Protein AF-A0A497QLC0-F1 (afdb_monomer)

Structure (mmCIF, N/CA/C/O backbone):
data_AF-A0A497QLC0-F1
#
_entry.id   AF-A0A497QLC0-F1
#
loop_
_atom_site.group_PDB
_atom_site.id
_atom_site.type_symbol
_atom_site.label_atom_id
_atom_site.label_alt_id
_atom_site.label_comp_id
_atom_site.label_asym_id
_atom_site.label_entity_id
_atom_site.label_seq_id
_atom_site.pdbx_PDB_ins_code
_atom_site.Cartn_x
_atom_site.Cartn_y
_atom_site.Cartn_z
_atom_site.occupancy
_atom_site.B_iso_or_equiv
_atom_site.auth_seq_id
_atom_site.auth_comp_id
_atom_site.auth_asym_id
_atom_site.auth_atom_id
_atom_site.pdbx_PDB_model_num
ATOM 1 N N . MET A 1 1 ? -16.385 -8.315 7.914 1.00 81.25 1 MET A N 1
ATOM 2 C CA . MET A 1 1 ? -15.987 -7.036 7.287 1.00 81.25 1 MET A CA 1
ATOM 3 C C . MET A 1 1 ? -14.487 -7.097 7.064 1.00 81.25 1 MET A C 1
ATOM 5 O O . MET A 1 1 ? -13.810 -7.604 7.948 1.00 81.25 1 MET A O 1
ATOM 9 N N . VAL A 1 2 ? -13.992 -6.705 5.889 1.00 96.75 2 VAL A N 1
ATOM 10 C CA . VAL A 1 2 ? -12.563 -6.827 5.545 1.00 96.75 2 VAL A CA 1
ATOM 11 C C . VAL A 1 2 ? -11.835 -5.552 5.964 1.00 96.75 2 VAL A C 1
ATOM 13 O O . VAL A 1 2 ? -12.273 -4.463 5.604 1.00 96.75 2 VAL A O 1
ATOM 16 N N . ASN A 1 3 ? -10.748 -5.681 6.720 1.00 98.44 3 ASN A N 1
ATOM 17 C CA . ASN A 1 3 ? -9.893 -4.575 7.140 1.00 98.44 3 ASN A CA 1
ATOM 18 C C . ASN A 1 3 ? -8.763 -4.391 6.123 1.00 98.44 3 ASN A C 1
ATOM 20 O O . ASN A 1 3 ? -8.038 -5.344 5.832 1.00 98.44 3 ASN A O 1
ATOM 24 N N . VAL A 1 4 ? -8.587 -3.181 5.598 1.00 98.75 4 VAL A N 1
ATOM 25 C CA . VAL A 1 4 ? -7.594 -2.897 4.555 1.00 98.75 4 VAL A CA 1
ATOM 26 C C . VAL A 1 4 ? -6.682 -1.759 4.986 1.00 98.75 4 VAL A C 1
ATOM 28 O O . VAL A 1 4 ? -7.150 -0.705 5.418 1.00 98.75 4 VAL A O 1
ATOM 31 N N . LEU A 1 5 ? -5.373 -1.965 4.834 1.00 98.81 5 LEU A N 1
ATOM 32 C CA . LEU A 1 5 ? -4.370 -0.918 5.008 1.00 98.81 5 LEU A CA 1
ATOM 33 C C . LEU A 1 5 ? -4.128 -0.195 3.679 1.00 98.81 5 LEU A C 1
ATOM 35 O O . LEU A 1 5 ? -3.595 -0.785 2.746 1.00 98.81 5 LEU A O 1
ATOM 39 N N . LEU A 1 6 ? -4.461 1.087 3.595 1.00 98.75 6 LEU A N 1
ATOM 40 C CA . LEU A 1 6 ? -4.131 1.937 2.453 1.00 98.75 6 LEU A CA 1
ATOM 41 C C . LEU A 1 6 ? -2.824 2.695 2.721 1.00 98.75 6 LEU A C 1
ATOM 43 O O . LEU A 1 6 ? -2.703 3.395 3.726 1.00 98.75 6 LEU A O 1
ATOM 47 N N . ILE A 1 7 ? -1.844 2.579 1.827 1.00 98.75 7 ILE A N 1
ATOM 48 C CA . ILE A 1 7 ? -0.544 3.249 1.963 1.00 98.75 7 ILE A CA 1
ATOM 49 C C . ILE A 1 7 ? -0.430 4.353 0.914 1.00 98.75 7 ILE A C 1
ATOM 51 O O . ILE A 1 7 ? -0.499 4.084 -0.285 1.00 98.75 7 ILE A O 1
ATOM 55 N N . GLY A 1 8 ? -0.214 5.587 1.372 1.00 98.31 8 GLY A N 1
ATOM 56 C CA . GLY A 1 8 ? -0.099 6.786 0.537 1.00 98.31 8 GLY A CA 1
ATOM 57 C C . GLY A 1 8 ? -1.191 7.822 0.808 1.00 98.31 8 GLY A C 1
ATOM 58 O O . GLY A 1 8 ? -2.123 7.586 1.571 1.00 98.31 8 GLY A O 1
ATOM 59 N N . ASN A 1 9 ? -1.033 9.018 0.237 1.00 98.31 9 ASN A N 1
ATOM 60 C CA . ASN A 1 9 ? -1.821 10.196 0.621 1.00 98.31 9 ASN A CA 1
ATOM 61 C C . ASN A 1 9 ? -2.253 11.100 -0.548 1.00 98.31 9 ASN A C 1
ATOM 63 O O . ASN A 1 9 ? -2.638 12.253 -0.324 1.00 98.31 9 ASN A O 1
ATOM 67 N N . GLY A 1 10 ? -2.139 10.621 -1.784 1.00 97.75 10 GLY A N 1
ATOM 68 C CA . GLY A 1 10 ? -2.497 11.343 -2.999 1.00 97.75 10 GLY A CA 1
ATOM 69 C C . GLY A 1 10 ? -3.945 11.125 -3.438 1.00 97.75 10 GLY A C 1
ATOM 70 O O . GLY A 1 10 ? -4.750 10.478 -2.768 1.00 97.75 10 GLY A O 1
ATOM 71 N N . ALA A 1 11 ? -4.281 11.684 -4.602 1.00 98.06 11 ALA A N 1
ATOM 72 C CA . ALA A 1 11 ? -5.615 11.562 -5.190 1.00 98.06 11 ALA A CA 1
ATOM 73 C C . ALA A 1 11 ? -5.934 10.126 -5.641 1.00 98.06 11 ALA A C 1
ATOM 75 O O . ALA A 1 11 ? -7.066 9.676 -5.479 1.00 98.06 11 ALA A O 1
ATOM 76 N N . ARG A 1 12 ? -4.934 9.388 -6.149 1.00 98.25 12 ARG A N 1
ATOM 77 C CA . ARG A 1 12 ? -5.078 7.966 -6.499 1.00 98.25 12 ARG A CA 1
ATOM 78 C C . ARG A 1 12 ? -5.491 7.142 -5.284 1.00 98.25 12 ARG A C 1
ATOM 80 O O . ARG A 1 12 ? -6.449 6.381 -5.360 1.00 98.25 12 ARG A O 1
ATOM 87 N N . GLU A 1 13 ? -4.810 7.334 -4.158 1.00 98.50 13 GLU A N 1
ATOM 88 C CA . GLU A 1 13 ? -5.124 6.616 -2.923 1.00 98.50 13 GLU A CA 1
ATOM 89 C C . GLU A 1 13 ? -6.504 7.001 -2.391 1.00 98.50 13 GLU A C 1
ATOM 91 O O . GLU A 1 13 ? -7.243 6.130 -1.944 1.00 98.50 13 GLU A O 1
ATOM 96 N N . HIS A 1 14 ? -6.901 8.270 -2.513 1.00 98.69 14 HIS A N 1
ATOM 97 C CA . HIS A 1 14 ? -8.256 8.688 -2.163 1.00 98.69 14 HIS A CA 1
ATOM 98 C C . HIS A 1 14 ? -9.319 7.945 -2.987 1.00 98.69 14 HIS A C 1
ATOM 100 O O . HIS A 1 14 ? -10.222 7.352 -2.403 1.00 98.69 14 HIS A O 1
ATOM 106 N N . ALA A 1 15 ? -9.170 7.887 -4.314 1.00 98.69 15 ALA A N 1
ATOM 107 C CA . ALA A 1 15 ? -10.108 7.182 -5.191 1.00 98.69 15 ALA A CA 1
ATOM 108 C C . ALA A 1 15 ? -10.164 5.665 -4.912 1.00 98.69 15 ALA A C 1
ATOM 110 O O . ALA A 1 15 ? -11.244 5.069 -4.901 1.00 98.69 15 ALA A O 1
ATOM 111 N N . ILE A 1 16 ? -9.012 5.037 -4.644 1.00 98.62 16 ILE A N 1
ATOM 112 C CA . ILE A 1 16 ? -8.939 3.632 -4.213 1.00 98.62 16 ILE A CA 1
ATOM 113 C C . ILE A 1 16 ? -9.686 3.446 -2.887 1.00 98.62 16 ILE A C 1
ATOM 115 O O . ILE A 1 16 ? -10.500 2.532 -2.758 1.00 98.62 16 ILE A O 1
ATOM 119 N N . GLY A 1 17 ? -9.443 4.328 -1.914 1.00 98.50 17 GLY A N 1
ATOM 120 C CA . GLY A 1 17 ? -10.108 4.302 -0.617 1.00 98.50 17 GLY A CA 1
ATOM 121 C C . GLY A 1 17 ? -11.629 4.413 -0.736 1.00 98.50 17 GLY A C 1
ATOM 122 O O . GLY A 1 17 ? -12.350 3.619 -0.137 1.00 98.50 17 GLY A O 1
ATOM 123 N N . GLU A 1 18 ? -12.134 5.333 -1.562 1.00 98.50 18 GLU A N 1
ATOM 124 C CA . GLU A 1 18 ? -13.575 5.478 -1.810 1.00 98.50 18 GLU A CA 1
ATOM 125 C C . GLU A 1 18 ? -14.188 4.195 -2.382 1.00 98.50 18 GLU A C 1
ATOM 127 O O . GLU A 1 18 ? -15.270 3.779 -1.962 1.00 98.50 18 GLU A O 1
ATOM 132 N N . ALA A 1 19 ? -13.501 3.544 -3.325 1.00 98.50 19 ALA A N 1
ATOM 133 C CA . ALA A 1 19 ? -13.963 2.288 -3.905 1.00 98.50 19 ALA A CA 1
ATOM 134 C C . ALA A 1 19 ? -13.996 1.147 -2.873 1.00 98.50 19 ALA A C 1
ATOM 136 O O . ALA A 1 19 ? -14.968 0.392 -2.837 1.00 98.50 19 ALA A O 1
ATOM 137 N N . LEU A 1 20 ? -12.977 1.050 -2.013 1.00 98.25 20 LEU A N 1
ATOM 138 C CA . LEU A 1 20 ? -12.898 0.044 -0.949 1.00 98.25 20 LEU A CA 1
ATOM 139 C C . LEU A 1 20 ? -14.003 0.231 0.099 1.00 98.25 20 LEU A C 1
ATOM 141 O O . LEU A 1 20 ? -14.700 -0.729 0.428 1.00 98.25 20 LEU A O 1
ATOM 145 N N . VAL A 1 21 ? -14.214 1.463 0.575 1.00 98.19 21 VAL A N 1
ATOM 146 C CA . VAL A 1 21 ? -15.287 1.780 1.536 1.00 98.19 21 VAL A CA 1
ATOM 147 C C . VAL A 1 21 ? -16.657 1.499 0.930 1.00 98.19 21 VAL A C 1
ATOM 149 O O . VAL A 1 21 ? -17.495 0.870 1.573 1.00 98.19 21 VAL A O 1
ATOM 152 N N . ARG A 1 22 ? -16.882 1.886 -0.333 1.00 98.06 22 ARG A N 1
ATOM 153 C CA . ARG A 1 22 ? -18.126 1.571 -1.054 1.00 98.06 22 ARG A CA 1
ATOM 154 C C . ARG A 1 22 ? -18.359 0.061 -1.181 1.00 98.06 22 ARG A C 1
ATOM 156 O O . ARG A 1 22 ? -19.505 -0.373 -1.167 1.00 98.06 22 ARG A O 1
ATOM 163 N N . GLY A 1 23 ? -17.291 -0.731 -1.275 1.00 97.12 23 GLY A N 1
ATOM 164 C CA . GLY A 1 23 ? -17.330 -2.196 -1.254 1.00 97.12 23 GLY A CA 1
ATOM 165 C C . GLY A 1 23 ? -17.521 -2.819 0.136 1.00 97.12 23 GLY A C 1
ATOM 166 O O . GLY A 1 23 ? -17.550 -4.042 0.247 1.00 97.12 23 GLY A O 1
ATOM 167 N N . GLY A 1 24 ? -17.645 -2.013 1.196 1.00 97.56 24 GLY A N 1
ATOM 168 C CA . GLY A 1 24 ? -17.849 -2.480 2.568 1.00 97.56 24 GLY A CA 1
ATOM 169 C C . GLY A 1 24 ? -16.565 -2.835 3.325 1.00 97.56 24 GLY A C 1
ATOM 170 O O . GLY A 1 24 ? -16.636 -3.543 4.332 1.00 97.56 24 GLY A O 1
ATOM 171 N N . ALA A 1 25 ? -15.396 -2.385 2.859 1.00 98.12 25 ALA A N 1
ATOM 172 C CA . ALA A 1 25 ? -14.148 -2.522 3.606 1.00 98.12 25 ALA A CA 1
ATOM 173 C C . ALA A 1 25 ? -14.044 -1.474 4.726 1.00 98.12 25 ALA A C 1
ATOM 175 O O . ALA A 1 25 ? -14.481 -0.333 4.578 1.00 98.12 25 ALA A O 1
ATOM 176 N N . ASN A 1 26 ? -13.401 -1.854 5.826 1.00 98.31 26 ASN A N 1
ATOM 177 C CA . ASN A 1 26 ? -12.962 -0.935 6.867 1.00 98.31 26 ASN A CA 1
ATOM 178 C C . ASN A 1 26 ? -11.523 -0.493 6.565 1.00 98.31 26 ASN A C 1
ATOM 180 O O . ASN A 1 26 ? -10.649 -1.342 6.377 1.00 98.31 26 ASN A O 1
ATOM 184 N N . LEU A 1 27 ? -11.275 0.816 6.496 1.00 98.25 27 LEU A N 1
ATOM 185 C CA . LEU A 1 27 ? -9.973 1.360 6.111 1.00 98.25 27 LEU A CA 1
ATOM 186 C C . LEU A 1 27 ? -9.144 1.818 7.311 1.00 98.25 27 LEU A C 1
ATOM 188 O O . LEU A 1 27 ? -9.619 2.542 8.184 1.00 98.25 27 LEU A O 1
ATOM 192 N N . SER A 1 28 ? -7.859 1.486 7.262 1.00 98.62 28 SER A N 1
ATOM 193 C CA . SER A 1 28 ? -6.795 2.178 7.988 1.00 98.62 28 SER A CA 1
ATOM 194 C C . SER A 1 28 ? -5.839 2.784 6.968 1.00 98.62 28 SER A C 1
ATOM 196 O O . SER A 1 28 ? -5.574 2.155 5.945 1.00 98.62 28 SER A O 1
ATOM 198 N N . ALA A 1 29 ? -5.276 3.964 7.232 1.00 98.69 29 ALA A N 1
ATOM 199 C CA . ALA A 1 29 ? -4.312 4.572 6.311 1.00 98.69 29 ALA A CA 1
ATOM 200 C C . ALA A 1 29 ? -2.956 4.854 6.960 1.00 98.69 29 ALA A C 1
ATOM 202 O O . ALA A 1 29 ? -2.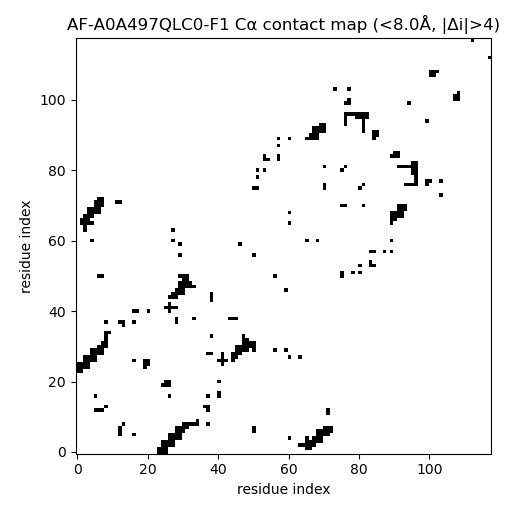878 5.425 8.048 1.00 98.69 29 ALA A O 1
ATOM 203 N N . TYR A 1 30 ? -1.883 4.512 6.248 1.00 98.81 30 TYR A N 1
ATOM 204 C CA . TYR A 1 30 ? -0.528 4.947 6.564 1.00 98.81 30 TYR A CA 1
ATOM 205 C C . TYR A 1 30 ? -0.077 5.969 5.521 1.00 98.81 30 TYR A C 1
ATOM 207 O O . TYR A 1 30 ? 0.004 5.678 4.327 1.00 98.81 30 TYR A O 1
ATOM 215 N N . MET A 1 31 ? 0.197 7.193 5.962 1.00 98.25 31 MET A N 1
ATOM 216 C CA . MET A 1 31 ? 0.370 8.340 5.074 1.00 98.25 31 MET A CA 1
ATOM 217 C C . MET A 1 31 ? 1.682 9.078 5.337 1.00 98.25 31 MET A C 1
ATOM 219 O O . MET A 1 31 ? 2.042 9.330 6.483 1.00 98.25 31 MET A O 1
ATOM 223 N N . GLY A 1 32 ? 2.354 9.520 4.269 1.00 97.50 32 GLY A N 1
ATOM 224 C CA . GLY A 1 32 ? 3.530 10.391 4.382 1.00 97.50 32 GLY A CA 1
ATOM 225 C C . GLY A 1 32 ? 3.176 11.800 4.863 1.00 97.50 32 GLY A C 1
ATOM 226 O O . GLY A 1 32 ? 3.935 12.444 5.584 1.00 97.50 32 GLY A O 1
ATOM 227 N N . LYS A 1 33 ? 1.995 12.284 4.468 1.00 97.25 33 LYS A N 1
ATOM 228 C CA . LYS A 1 33 ? 1.397 13.555 4.894 1.00 97.25 33 LYS A CA 1
ATOM 229 C C . LYS A 1 33 ? -0.102 13.362 5.067 1.00 97.25 33 LYS A C 1
ATOM 231 O O . LYS A 1 33 ? -0.708 12.598 4.322 1.00 97.25 33 LYS A O 1
ATOM 236 N N . ARG A 1 34 ? -0.723 14.060 6.019 1.00 97.06 34 ARG A N 1
ATOM 237 C CA . ARG A 1 34 ? -2.163 13.901 6.266 1.00 97.06 34 ARG A CA 1
ATOM 238 C C . ARG A 1 34 ? -2.980 14.391 5.068 1.00 97.06 34 ARG A C 1
ATOM 240 O O . ARG A 1 34 ? -2.853 15.542 4.662 1.00 97.06 34 ARG A O 1
ATOM 247 N N . ASN A 1 35 ? -3.856 13.527 4.563 1.00 98.31 35 ASN A N 1
ATOM 248 C CA . ASN A 1 35 ? -4.903 13.867 3.607 1.00 98.31 35 ASN A CA 1
ATOM 249 C C . ASN A 1 35 ? -6.269 13.817 4.325 1.00 98.31 35 ASN A C 1
ATOM 251 O O . ASN A 1 35 ? -6.647 12.744 4.800 1.00 98.31 35 ASN A O 1
ATOM 255 N N . PRO A 1 36 ? -7.011 14.936 4.435 1.00 98.06 36 PRO A N 1
ATOM 256 C CA . PRO A 1 36 ? -8.298 14.969 5.134 1.00 98.06 36 PRO A CA 1
ATOM 257 C C . PRO A 1 36 ? -9.388 14.088 4.509 1.00 98.06 36 PRO A C 1
ATOM 259 O O . PRO A 1 36 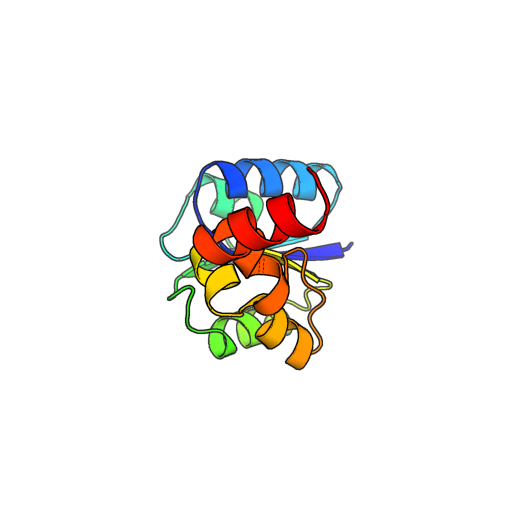? -10.205 13.533 5.239 1.00 98.06 36 PRO A O 1
ATOM 262 N N . GLY A 1 37 ? -9.394 13.934 3.180 1.00 98.38 37 GLY A N 1
ATOM 263 C CA . GLY A 1 37 ? -10.357 13.078 2.479 1.00 98.38 37 GLY A CA 1
ATOM 264 C C . GLY A 1 37 ? -10.159 11.613 2.850 1.00 98.38 37 GLY A C 1
ATOM 265 O O . GLY A 1 37 ? -11.078 10.962 3.338 1.00 98.38 37 GLY A O 1
ATOM 266 N N . ILE A 1 38 ? -8.916 11.131 2.751 1.00 98.56 38 ILE A N 1
ATOM 267 C CA . ILE A 1 38 ? -8.55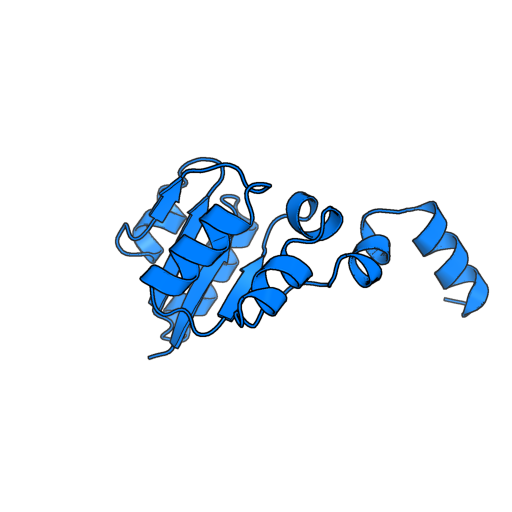8 9.767 3.170 1.00 98.56 38 ILE A CA 1
ATOM 268 C C . ILE A 1 38 ? -8.812 9.571 4.669 1.00 98.56 38 ILE A C 1
ATOM 270 O O . ILE A 1 38 ? -9.370 8.552 5.063 1.00 98.56 38 ILE A O 1
ATOM 274 N N . ALA A 1 39 ? -8.457 10.548 5.510 1.00 98.56 39 ALA A N 1
ATOM 275 C CA . ALA A 1 39 ? -8.690 10.456 6.951 1.00 98.56 39 ALA A CA 1
ATOM 276 C C . ALA A 1 39 ? -10.178 10.279 7.289 1.00 98.56 39 ALA A C 1
ATOM 278 O O . ALA A 1 39 ? -10.518 9.424 8.106 1.00 98.56 39 ALA A O 1
ATOM 279 N N . LYS A 1 40 ? -11.064 11.008 6.599 1.00 98.50 40 LYS A N 1
ATOM 280 C CA . LYS A 1 40 ? -12.516 10.861 6.745 1.00 98.50 40 LYS A CA 1
ATOM 281 C C . LYS A 1 40 ? -12.994 9.460 6.352 1.00 98.50 40 LYS A C 1
ATOM 283 O O . LYS A 1 40 ? -13.808 8.887 7.067 1.00 98.50 40 LYS A O 1
ATOM 288 N N .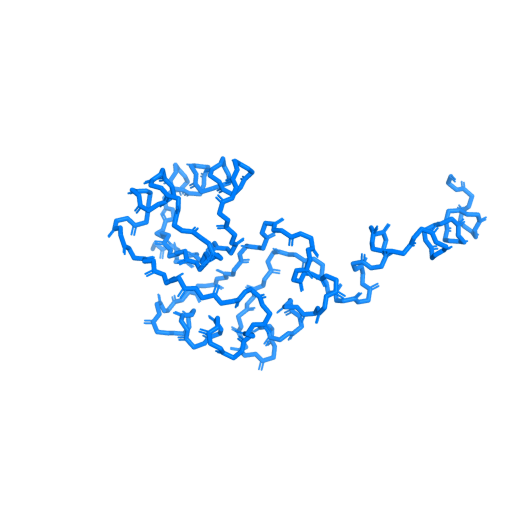 LEU A 1 41 ? -12.471 8.892 5.262 1.00 98.31 41 LEU A N 1
ATOM 289 C CA . LEU A 1 41 ? -12.797 7.521 4.839 1.00 98.31 41 LEU A CA 1
ATOM 290 C C . LEU A 1 41 ? -12.351 6.458 5.855 1.00 98.31 41 LEU A C 1
ATOM 292 O O . LEU A 1 41 ? -12.967 5.401 5.941 1.00 98.31 41 LEU A O 1
ATOM 296 N N . CYS A 1 42 ? -11.297 6.738 6.624 1.00 97.69 42 CYS A N 1
ATOM 297 C CA . CYS A 1 42 ? -10.742 5.826 7.627 1.00 97.69 42 CYS A CA 1
ATOM 298 C C . CYS A 1 42 ? -11.326 6.031 9.036 1.00 97.69 42 CYS A C 1
ATOM 300 O O . CYS A 1 42 ? -10.802 5.453 9.985 1.00 97.69 42 CYS A O 1
ATOM 302 N N . ASN A 1 43 ? -12.341 6.889 9.219 1.00 97.06 43 ASN A N 1
ATOM 303 C CA . ASN A 1 43 ? -12.809 7.325 10.547 1.00 97.06 43 ASN A CA 1
ATOM 304 C C . ASN A 1 43 ? -11.650 7.790 11.456 1.00 97.06 43 ASN A C 1
ATOM 306 O O . ASN A 1 43 ? -11.568 7.420 12.625 1.00 97.06 43 ASN A O 1
ATOM 310 N N . ASP A 1 44 ? -10.704 8.538 10.877 1.00 96.81 44 ASP A N 1
ATOM 311 C CA . ASP A 1 44 ? -9.458 8.998 11.503 1.00 96.81 44 ASP A CA 1
ATOM 312 C C . ASP A 1 44 ? -8.499 7.895 12.000 1.00 96.81 44 ASP A C 1
ATOM 314 O O . ASP A 1 44 ? -7.488 8.202 12.637 1.00 96.81 44 ASP A O 1
ATOM 318 N N . ASN A 1 45 ? -8.716 6.624 11.634 1.00 98.06 45 ASN A N 1
ATOM 319 C CA . ASN A 1 45 ? -7.758 5.542 11.868 1.00 98.06 45 ASN A CA 1
ATOM 320 C C . ASN A 1 45 ? -6.553 5.642 10.918 1.00 98.06 45 ASN A C 1
ATOM 322 O O . ASN A 1 45 ? -6.430 4.944 9.906 1.00 98.06 45 ASN A O 1
ATOM 326 N N . VAL A 1 46 ? -5.673 6.581 11.242 1.00 98.38 46 VAL A N 1
ATOM 327 C CA . VAL A 1 46 ? -4.578 7.033 10.396 1.00 98.38 46 VAL A CA 1
ATOM 328 C C . VAL A 1 46 ? -3.285 7.078 11.193 1.00 98.38 46 VAL A C 1
ATOM 330 O O . VAL A 1 46 ? -3.254 7.561 12.324 1.00 98.38 46 VAL A O 1
ATOM 333 N N . LYS A 1 47 ? -2.183 6.678 10.557 1.00 98.62 47 LYS A N 1
ATOM 334 C CA . LYS A 1 47 ? -0.830 6.944 11.042 1.00 98.62 47 LYS A CA 1
ATOM 335 C C . LYS A 1 47 ? -0.050 7.776 10.034 1.00 98.62 47 LYS A C 1
ATOM 337 O O . LYS A 1 47 ? -0.057 7.487 8.839 1.00 98.62 47 LYS A O 1
ATOM 342 N N . ILE A 1 48 ? 0.608 8.823 10.528 1.00 98.50 48 ILE A N 1
ATOM 343 C CA . ILE A 1 48 ? 1.518 9.648 9.730 1.00 98.50 48 ILE A CA 1
ATOM 344 C C . ILE A 1 48 ? 2.947 9.208 10.023 1.00 98.50 48 ILE A C 1
ATOM 346 O O . ILE A 1 48 ? 3.354 9.177 11.183 1.00 98.50 48 ILE A O 1
ATOM 350 N N . GLY A 1 49 ? 3.701 8.885 8.980 1.00 97.88 49 GLY A N 1
ATOM 351 C CA . GLY A 1 49 ? 5.076 8.421 9.112 1.00 97.88 49 GLY A CA 1
ATOM 352 C C . GLY A 1 49 ? 5.772 8.294 7.764 1.00 97.88 49 GLY A C 1
ATOM 353 O O . GLY A 1 49 ? 5.206 8.622 6.722 1.00 97.88 49 GLY A O 1
ATOM 354 N N . LYS A 1 50 ? 7.032 7.857 7.768 1.00 98.06 50 LYS A N 1
ATOM 355 C CA . LYS A 1 50 ? 7.800 7.734 6.526 1.00 98.06 50 LYS A CA 1
ATOM 356 C C . LYS A 1 50 ? 7.401 6.466 5.776 1.00 98.06 50 LYS A C 1
ATOM 358 O O . LYS A 1 50 ? 7.331 5.393 6.365 1.00 98.06 50 LYS A O 1
ATOM 363 N N . LEU A 1 51 ? 7.180 6.588 4.468 1.00 97.25 51 LEU A N 1
ATOM 364 C CA . LEU A 1 51 ? 6.732 5.469 3.632 1.00 97.25 51 LEU A CA 1
ATOM 365 C C . LEU A 1 51 ? 7.840 4.449 3.306 1.00 97.25 51 LEU A C 1
ATOM 367 O O . LEU A 1 51 ? 7.570 3.458 2.637 1.00 97.25 51 LEU A O 1
ATOM 371 N N . ASP A 1 52 ? 9.065 4.687 3.775 1.00 97.12 52 ASP A N 1
ATOM 372 C CA . ASP A 1 52 ? 10.208 3.771 3.719 1.00 97.12 52 ASP A CA 1
ATOM 373 C C . ASP A 1 52 ? 10.453 3.032 5.052 1.00 97.12 52 ASP A C 1
ATOM 375 O O . ASP A 1 52 ? 11.328 2.173 5.131 1.00 97.12 52 ASP A O 1
ATOM 379 N N . ASN A 1 53 ? 9.671 3.315 6.103 1.00 98.00 53 ASN A N 1
ATOM 380 C CA . ASN A 1 53 ? 9.772 2.625 7.389 1.00 98.00 53 ASN A CA 1
ATOM 381 C C . ASN A 1 53 ? 8.831 1.412 7.437 1.00 98.00 53 ASN A C 1
ATOM 383 O O . ASN A 1 53 ? 7.760 1.451 8.043 1.00 98.00 53 ASN A O 1
ATOM 387 N N . PHE A 1 54 ? 9.222 0.327 6.774 1.00 98.12 54 PHE A N 1
ATOM 388 C CA . PHE A 1 54 ? 8.345 -0.832 6.582 1.00 98.12 54 PHE A CA 1
ATOM 389 C C . PHE A 1 54 ? 7.952 -1.545 7.873 1.00 98.12 54 PHE A C 1
ATOM 391 O O . PHE A 1 54 ? 6.815 -2.001 7.973 1.00 98.12 54 PHE A O 1
ATOM 398 N N . THR A 1 55 ? 8.839 -1.594 8.869 1.00 97.94 55 THR A N 1
ATOM 399 C CA . THR A 1 55 ? 8.523 -2.168 10.185 1.00 97.94 55 THR A CA 1
ATOM 400 C C . THR A 1 55 ? 7.367 -1.411 10.833 1.00 97.94 55 THR A C 1
ATOM 402 O O . THR A 1 55 ? 6.384 -2.011 11.252 1.00 97.94 55 THR A O 1
ATOM 405 N N . ASP A 1 56 ? 7.424 -0.077 10.826 1.00 98.50 56 ASP A N 1
ATOM 406 C CA . ASP A 1 56 ? 6.3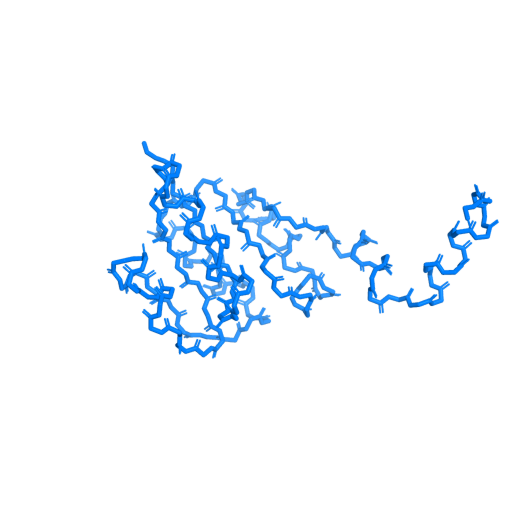88 0.762 11.431 1.00 98.50 56 ASP A CA 1
ATOM 407 C C . ASP A 1 56 ? 5.037 0.672 10.697 1.00 98.50 56 ASP A C 1
ATOM 409 O O . ASP A 1 56 ? 3.972 0.760 11.321 1.00 98.50 56 ASP A O 1
ATOM 413 N N . ILE A 1 57 ? 5.078 0.468 9.375 1.00 98.62 57 ILE A N 1
ATOM 414 C CA . ILE A 1 57 ? 3.894 0.218 8.541 1.00 98.62 57 ILE A CA 1
ATOM 415 C C . ILE A 1 57 ? 3.297 -1.157 8.865 1.00 98.62 57 ILE A C 1
ATOM 417 O O . ILE A 1 57 ? 2.086 -1.261 9.073 1.00 98.62 57 ILE A O 1
ATOM 421 N N . ALA A 1 58 ? 4.128 -2.199 8.946 1.00 98.56 58 ALA A N 1
ATOM 422 C CA . ALA A 1 58 ? 3.695 -3.555 9.271 1.00 98.56 58 ALA A CA 1
ATOM 423 C C . ALA A 1 58 ? 3.085 -3.628 10.677 1.00 98.56 58 ALA A C 1
ATOM 425 O O . ALA A 1 58 ? 2.008 -4.199 10.850 1.00 98.56 58 ALA A O 1
ATOM 426 N N . ASP A 1 59 ? 3.711 -2.985 11.664 1.00 98.50 59 ASP A N 1
ATOM 427 C CA . ASP A 1 59 ? 3.205 -2.909 13.036 1.00 98.50 59 ASP A CA 1
ATOM 428 C C . ASP A 1 59 ? 1.853 -2.196 13.100 1.00 98.50 59 ASP A C 1
ATOM 430 O O . ASP A 1 59 ? 0.932 -2.640 13.791 1.00 98.50 59 ASP A O 1
ATOM 434 N N . PHE A 1 60 ? 1.693 -1.109 12.339 1.00 98.69 60 PHE A N 1
ATOM 435 C CA . PHE A 1 60 ? 0.406 -0.431 12.222 1.00 98.69 60 PHE A CA 1
ATOM 436 C C . PHE A 1 60 ? -0.653 -1.321 11.559 1.00 98.69 60 PHE A C 1
ATOM 438 O O . PHE A 1 60 ? -1.789 -1.361 12.034 1.00 98.69 60 PHE A O 1
ATOM 445 N N . GLY A 1 61 ? -0.295 -2.073 10.516 1.00 98.38 61 GLY A N 1
ATOM 446 C CA . GLY A 1 61 ? -1.181 -3.056 9.889 1.00 98.38 61 GLY A CA 1
ATOM 447 C C . GLY A 1 61 ? -1.632 -4.144 10.869 1.00 98.38 61 GLY A C 1
ATOM 448 O O . GLY A 1 61 ? -2.830 -4.386 11.018 1.00 98.38 61 GLY A O 1
ATOM 449 N N . LYS A 1 62 ? -0.692 -4.738 11.612 1.00 98.19 62 LYS A N 1
ATOM 450 C CA . LYS A 1 62 ? -0.976 -5.767 12.626 1.00 98.19 62 LYS A CA 1
ATOM 451 C C . LYS A 1 62 ? -1.875 -5.248 13.738 1.00 98.19 62 LYS A C 1
ATOM 453 O O . LYS A 1 62 ? -2.872 -5.884 14.062 1.00 98.19 62 LYS A O 1
ATOM 458 N N . LYS A 1 63 ? -1.580 -4.059 14.274 1.00 98.25 63 LYS A N 1
ATOM 459 C CA . LYS A 1 63 ? -2.405 -3.411 15.306 1.00 98.25 63 LYS A CA 1
ATOM 460 C C . LYS A 1 63 ? -3.861 -3.233 14.857 1.00 98.25 63 LYS A C 1
ATOM 462 O O . LYS A 1 63 ? -4.767 -3.305 15.682 1.00 98.25 63 LYS A O 1
ATOM 467 N N . ASN A 1 64 ? -4.079 -3.004 13.564 1.00 98.12 64 ASN A N 1
ATOM 468 C CA . ASN A 1 64 ? -5.403 -2.822 12.975 1.00 98.12 64 ASN A CA 1
ATOM 469 C C . ASN A 1 64 ? -6.038 -4.117 12.444 1.00 98.12 64 ASN A C 1
ATOM 471 O O . ASN A 1 64 ? -7.124 -4.058 11.870 1.00 98.12 64 ASN A O 1
ATOM 475 N N . ASN A 1 65 ? -5.407 -5.279 12.650 1.00 97.75 65 ASN A N 1
ATOM 476 C CA . ASN A 1 65 ? -5.882 -6.579 12.168 1.00 97.75 65 ASN A CA 1
ATOM 477 C C . ASN A 1 65 ? -6.247 -6.548 10.674 1.00 97.75 65 ASN A C 1
ATOM 479 O O . ASN A 1 65 ? -7.337 -6.979 10.284 1.00 97.75 65 ASN A O 1
ATOM 483 N N . VAL A 1 66 ? -5.377 -5.960 9.846 1.00 98.44 66 VAL A N 1
ATOM 484 C CA . VAL A 1 66 ? -5.639 -5.838 8.407 1.00 98.44 66 VAL A CA 1
ATOM 485 C C . VAL A 1 66 ? -5.548 -7.192 7.716 1.00 98.44 66 VAL A C 1
ATOM 487 O O . VAL A 1 66 ? -4.672 -8.000 8.006 1.00 98.44 66 VAL A O 1
ATOM 490 N N . ASN A 1 67 ? -6.467 -7.439 6.788 1.00 98.62 67 ASN A N 1
ATOM 491 C CA . ASN A 1 67 ? -6.475 -8.645 5.968 1.00 98.62 67 ASN A CA 1
ATOM 492 C C . ASN A 1 67 ? -5.516 -8.525 4.784 1.00 98.62 67 ASN A C 1
ATOM 494 O O . ASN A 1 67 ? -4.955 -9.527 4.352 1.00 98.62 67 ASN A O 1
ATOM 498 N N . PHE A 1 68 ? -5.352 -7.314 4.249 1.00 98.75 68 PHE A N 1
ATOM 499 C CA . PHE A 1 68 ? -4.360 -7.005 3.227 1.00 98.75 68 PHE A CA 1
ATOM 500 C C . PHE A 1 68 ? -4.044 -5.506 3.190 1.00 98.75 68 PHE A C 1
ATOM 502 O O . PHE A 1 68 ? -4.779 -4.680 3.741 1.00 98.75 68 PHE A O 1
ATOM 509 N N . ALA A 1 69 ? -2.956 -5.158 2.511 1.00 98.75 69 ALA A N 1
ATOM 510 C CA . ALA A 1 69 ? -2.561 -3.787 2.225 1.00 98.75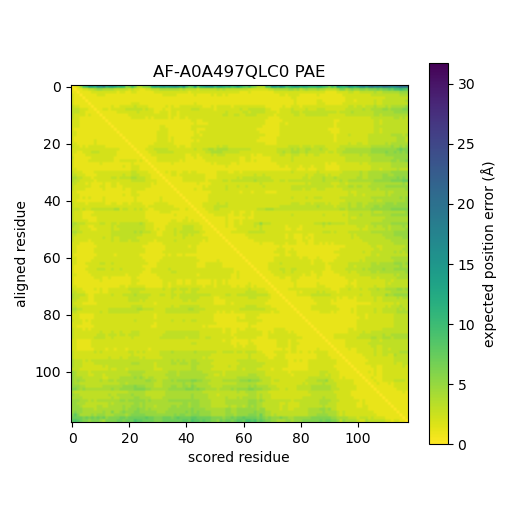 69 ALA A CA 1
ATOM 511 C C . ALA A 1 69 ? -2.714 -3.447 0.736 1.00 98.75 69 ALA A C 1
ATOM 513 O O . ALA A 1 69 ? -2.575 -4.313 -0.124 1.00 98.75 69 ALA A O 1
ATOM 514 N N . VAL A 1 70 ? -2.957 -2.176 0.426 1.00 98.75 70 VAL A N 1
ATOM 515 C CA . VAL A 1 70 ? -2.909 -1.612 -0.927 1.00 98.75 70 VAL A CA 1
ATOM 516 C C . VAL A 1 70 ? -1.886 -0.490 -0.939 1.00 98.75 70 VAL A C 1
ATOM 518 O O . VAL A 1 70 ? -2.011 0.479 -0.185 1.00 98.75 70 VAL A O 1
ATOM 521 N N . VAL A 1 71 ? -0.876 -0.616 -1.797 1.00 98.56 71 VAL A N 1
ATOM 522 C CA . VAL A 1 71 ? 0.179 0.390 -1.935 1.00 98.56 71 VAL A CA 1
ATOM 523 C C . VAL A 1 71 ? -0.135 1.275 -3.128 1.00 98.56 71 VAL A C 1
ATOM 525 O O . VAL A 1 71 ? -0.150 0.817 -4.265 1.00 98.56 71 VAL A O 1
ATOM 528 N N . GLY A 1 72 ? -0.396 2.549 -2.862 1.00 97.56 72 GLY A N 1
ATOM 529 C CA . GLY A 1 72 ? -0.613 3.541 -3.904 1.00 97.56 72 GLY A CA 1
ATOM 530 C C . GLY A 1 72 ? 0.672 4.032 -4.577 1.00 97.56 72 GLY A C 1
ATOM 531 O O . GLY A 1 72 ? 0.783 3.931 -5.794 1.00 97.56 72 GLY A O 1
ATOM 532 N N . PRO A 1 73 ? 1.639 4.604 -3.834 1.00 97.12 73 PRO A N 1
ATOM 533 C CA . PRO A 1 73 ? 2.820 5.230 -4.417 1.00 97.12 73 PRO A CA 1
ATOM 534 C C . PRO A 1 73 ? 3.858 4.217 -4.910 1.00 97.12 73 PRO A C 1
ATOM 536 O O . PRO A 1 73 ? 4.103 3.179 -4.299 1.00 97.12 73 PRO A O 1
ATOM 539 N N . GLU A 1 74 ? 4.539 4.597 -5.982 1.00 96.38 74 GLU A N 1
ATOM 540 C CA . GLU A 1 74 ? 5.553 3.816 -6.686 1.00 96.38 74 GLU A CA 1
ATOM 541 C C . GLU A 1 74 ? 6.858 3.738 -5.890 1.00 96.38 74 GLU A C 1
ATOM 543 O O . GLU A 1 74 ? 7.543 2.718 -5.898 1.00 96.38 74 GLU A O 1
ATOM 548 N N . ALA A 1 75 ? 7.207 4.814 -5.174 1.00 96.50 75 ALA A N 1
ATOM 549 C CA . ALA A 1 75 ? 8.479 4.897 -4.464 1.00 96.50 75 ALA A CA 1
ATOM 550 C C . ALA A 1 75 ? 8.652 3.765 -3.426 1.00 96.50 75 ALA A C 1
ATOM 552 O O . ALA A 1 75 ? 9.669 3.080 -3.502 1.00 96.50 75 ALA A O 1
ATOM 553 N N . PRO A 1 76 ? 7.684 3.470 -2.530 1.00 97.50 76 PRO A N 1
ATOM 554 C CA . PRO A 1 76 ? 7.782 2.322 -1.621 1.00 97.50 76 PRO A CA 1
ATOM 555 C C . PRO A 1 76 ? 7.825 0.958 -2.322 1.00 97.50 76 PRO A C 1
ATOM 557 O O . PRO A 1 76 ? 8.483 0.040 -1.833 1.00 97.50 76 PRO A O 1
ATOM 560 N N . LEU A 1 77 ? 7.156 0.809 -3.471 1.00 98.19 77 LEU A N 1
ATOM 561 C CA . LEU A 1 77 ? 7.202 -0.424 -4.268 1.00 98.19 77 LEU A CA 1
ATOM 562 C C . LEU A 1 77 ? 8.611 -0.671 -4.814 1.00 98.19 77 LEU A C 1
ATOM 564 O O . LEU A 1 77 ? 9.135 -1.778 -4.698 1.00 98.19 77 LEU A O 1
ATOM 568 N N . ALA A 1 78 ? 9.257 0.378 -5.327 1.00 97.44 78 ALA A N 1
ATOM 569 C CA . ALA A 1 78 ? 10.609 0.311 -5.874 1.00 97.44 78 ALA A CA 1
ATOM 570 C C . ALA A 1 78 ? 11.683 -0.057 -4.834 1.00 97.44 78 ALA A C 1
ATOM 572 O O . ALA A 1 78 ? 12.750 -0.532 -5.216 1.00 97.44 78 ALA A O 1
ATOM 573 N N . ILE A 1 79 ? 11.403 0.140 -3.541 1.00 97.38 79 ILE A N 1
ATOM 574 C CA . ILE A 1 79 ? 12.295 -0.234 -2.432 1.00 97.38 79 ILE A CA 1
ATOM 575 C C . ILE A 1 79 ? 11.795 -1.439 -1.615 1.00 97.38 79 ILE A C 1
ATOM 577 O O . ILE A 1 79 ? 12.399 -1.777 -0.603 1.00 97.38 79 ILE A O 1
ATOM 581 N N . GLY A 1 80 ? 10.742 -2.133 -2.066 1.00 97.81 80 GLY A N 1
ATOM 582 C CA . GLY A 1 80 ? 10.376 -3.461 -1.556 1.00 97.81 80 GLY A CA 1
ATOM 583 C C . GLY A 1 80 ? 9.386 -3.511 -0.395 1.00 97.81 80 GLY A C 1
ATOM 584 O O . GLY A 1 80 ? 9.398 -4.477 0.369 1.00 97.81 80 GLY A O 1
ATOM 585 N N . ILE A 1 81 ? 8.480 -2.535 -0.279 1.00 98.50 81 ILE A N 1
ATOM 586 C CA . ILE A 1 81 ? 7.423 -2.564 0.747 1.00 98.50 81 ILE A CA 1
ATOM 587 C C . ILE A 1 81 ? 6.560 -3.834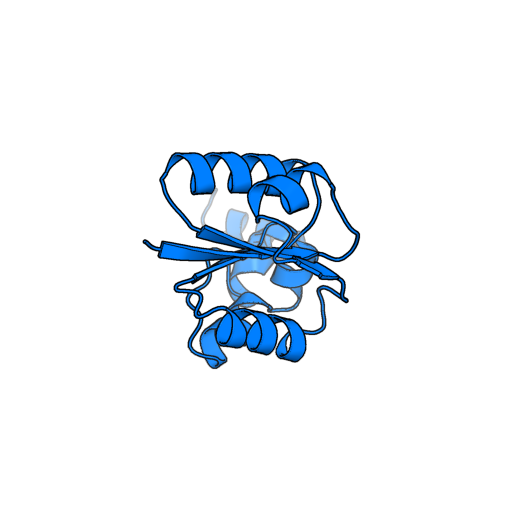 0.682 1.00 98.50 81 ILE A C 1
ATOM 589 O O . ILE A 1 81 ? 6.225 -4.399 1.718 1.00 98.50 81 ILE A O 1
ATOM 593 N N . THR A 1 82 ? 6.230 -4.318 -0.521 1.00 98.56 82 THR A N 1
ATOM 594 C CA . THR A 1 82 ? 5.417 -5.529 -0.714 1.00 98.56 82 THR A CA 1
ATOM 595 C C . THR A 1 82 ? 6.101 -6.743 -0.098 1.00 98.56 82 THR A C 1
ATOM 597 O O . THR A 1 82 ? 5.473 -7.475 0.663 1.00 98.56 82 THR A O 1
ATOM 600 N N . ASN A 1 83 ? 7.396 -6.931 -0.376 1.00 98.56 83 ASN A N 1
ATOM 601 C CA . ASN A 1 83 ? 8.187 -8.023 0.187 1.00 98.56 83 ASN A CA 1
ATOM 602 C C . ASN A 1 83 ? 8.214 -7.929 1.721 1.00 98.56 83 ASN A C 1
ATOM 604 O O . ASN A 1 83 ? 8.014 -8.933 2.401 1.00 98.56 83 ASN A O 1
ATOM 608 N N . ALA A 1 84 ? 8.411 -6.723 2.264 1.00 98.31 84 ALA A N 1
ATOM 609 C CA . ALA A 1 84 ? 8.457 -6.500 3.706 1.00 98.31 84 ALA A CA 1
ATOM 610 C C . ALA A 1 84 ? 7.118 -6.808 4.399 1.00 98.31 84 ALA A C 1
ATOM 612 O O . ALA A 1 84 ? 7.098 -7.474 5.430 1.00 98.31 84 ALA A O 1
ATOM 613 N N . LEU A 1 85 ? 5.992 -6.375 3.827 1.00 98.56 85 LEU A N 1
ATOM 614 C CA . LEU A 1 85 ? 4.663 -6.664 4.374 1.00 98.56 85 LEU A CA 1
ATOM 615 C C . LEU A 1 85 ? 4.318 -8.154 4.288 1.00 98.56 85 LEU A C 1
ATOM 617 O O . LEU A 1 85 ? 3.814 -8.719 5.256 1.00 98.56 85 LEU A O 1
ATOM 621 N N . GLN A 1 86 ? 4.652 -8.812 3.177 1.00 98.25 86 GLN A N 1
ATOM 622 C CA . GLN A 1 86 ? 4.449 -10.255 3.025 1.00 98.25 86 GLN A CA 1
ATOM 623 C C . GLN A 1 86 ? 5.300 -11.068 4.009 1.00 98.25 86 GLN A C 1
ATOM 625 O O . GLN A 1 86 ? 4.800 -12.037 4.569 1.00 98.25 86 GLN A O 1
ATOM 630 N N . ALA A 1 87 ? 6.536 -10.644 4.299 1.00 97.94 87 ALA A N 1
ATOM 631 C CA . ALA A 1 87 ? 7.374 -11.252 5.341 1.00 97.94 87 ALA A CA 1
ATOM 632 C C . ALA A 1 87 ? 6.792 -11.100 6.762 1.00 97.94 87 ALA A C 1
ATOM 634 O O . ALA A 1 87 ? 7.230 -11.767 7.697 1.00 97.94 87 ALA A O 1
ATOM 635 N N . HIS A 1 88 ? 5.804 -10.220 6.927 1.00 97.31 88 HIS A N 1
ATOM 636 C CA . HIS A 1 88 ? 5.034 -10.027 8.149 1.00 97.31 88 HIS A CA 1
ATOM 637 C C . HIS A 1 88 ? 3.612 -10.603 8.065 1.00 97.31 88 HIS A C 1
ATOM 639 O O . HIS A 1 88 ? 2.767 -10.208 8.873 1.00 97.31 88 HIS A O 1
ATOM 645 N N . ASP A 1 89 ? 3.363 -11.513 7.119 1.00 97.88 89 ASP A N 1
ATOM 646 C CA . ASP A 1 89 ? 2.076 -12.175 6.873 1.00 97.88 89 ASP A CA 1
ATOM 647 C C . ASP A 1 89 ? 0.938 -11.204 6.518 1.00 97.88 89 ASP A C 1
ATOM 649 O O . ASP A 1 89 ? -0.233 -11.467 6.791 1.00 97.88 89 ASP A O 1
ATOM 653 N N . ILE A 1 90 ? 1.269 -10.069 5.891 1.00 98.50 90 ILE A N 1
ATOM 654 C CA . ILE A 1 90 ? 0.295 -9.105 5.369 1.00 98.50 90 ILE A CA 1
ATOM 655 C C . ILE A 1 90 ? 0.259 -9.233 3.838 1.00 98.50 90 ILE A C 1
ATOM 657 O O . ILE A 1 90 ? 1.137 -8.698 3.145 1.00 98.50 90 ILE A O 1
ATOM 661 N N . PRO A 1 91 ? -0.760 -9.911 3.270 1.00 98.50 91 PRO A N 1
ATOM 662 C CA . PRO A 1 91 ? -0.993 -9.910 1.833 1.00 98.50 91 PRO A CA 1
ATOM 663 C C . PRO A 1 91 ? -1.053 -8.479 1.305 1.00 98.50 91 PRO A C 1
ATOM 665 O O . PRO A 1 91 ? -1.612 -7.592 1.946 1.00 98.50 91 PRO A O 1
ATOM 668 N N . THR A 1 92 ? -0.461 -8.232 0.142 1.00 98.56 92 THR A N 1
ATOM 669 C CA . THR A 1 92 ? -0.287 -6.867 -0.361 1.00 98.56 92 THR A CA 1
ATOM 670 C C . THR A 1 92 ? -0.636 -6.793 -1.838 1.00 98.56 92 THR A C 1
ATOM 672 O O . THR A 1 92 ? -0.129 -7.567 -2.648 1.00 98.56 92 THR A O 1
ATOM 675 N N . VAL A 1 93 ? -1.501 -5.841 -2.180 1.00 98.44 93 VAL A N 1
ATOM 676 C CA . VAL A 1 93 ? -1.809 -5.435 -3.549 1.00 98.44 93 VAL A CA 1
ATOM 677 C C . VAL A 1 93 ? -0.760 -4.414 -3.974 1.00 98.44 93 VAL A C 1
ATOM 679 O O . VAL A 1 93 ? -0.816 -3.239 -3.606 1.00 98.44 93 VAL A O 1
ATOM 682 N N . GLY A 1 94 ? 0.219 -4.906 -4.723 1.00 97.56 94 GLY A N 1
ATOM 683 C CA . GLY A 1 94 ? 1.363 -4.167 -5.239 1.00 97.56 94 GLY A CA 1
ATOM 684 C C . GLY A 1 94 ? 2.427 -5.153 -5.731 1.00 97.56 94 GLY A C 1
ATOM 685 O O . GLY A 1 94 ? 2.480 -6.278 -5.231 1.00 97.56 94 GLY A O 1
ATOM 686 N N . PRO A 1 95 ? 3.257 -4.798 -6.725 1.00 98.19 95 PRO A N 1
ATOM 687 C CA . PRO A 1 95 ? 4.344 -5.664 -7.168 1.00 98.19 95 PRO A CA 1
ATOM 688 C C . PRO A 1 95 ? 5.396 -5.846 -6.066 1.00 98.19 95 PRO A C 1
ATOM 690 O O . PRO A 1 95 ? 5.616 -4.950 -5.248 1.00 98.19 95 PRO A O 1
ATOM 693 N N . THR A 1 96 ? 6.077 -6.993 -6.058 1.00 98.19 96 THR A N 1
ATOM 694 C CA . THR A 1 96 ? 7.334 -7.154 -5.312 1.00 98.19 96 THR A CA 1
ATOM 695 C C . THR A 1 96 ? 8.427 -6.273 -5.922 1.00 98.19 96 THR A C 1
ATOM 697 O O . THR A 1 96 ? 8.278 -5.794 -7.050 1.00 98.19 96 THR A O 1
ATOM 700 N N . ILE A 1 97 ? 9.535 -6.065 -5.210 1.00 97.50 97 ILE A N 1
ATOM 701 C CA . ILE A 1 97 ? 10.656 -5.243 -5.685 1.00 97.50 97 ILE A CA 1
ATOM 702 C C . ILE A 1 97 ? 11.190 -5.716 -7.044 1.00 97.50 97 ILE A C 1
ATOM 704 O O . ILE A 1 97 ? 11.516 -4.894 -7.897 1.00 97.50 97 ILE A O 1
ATOM 708 N N . GLU A 1 98 ? 11.220 -7.030 -7.280 1.00 97.44 98 GLU A N 1
ATOM 709 C CA . GLU A 1 98 ? 11.679 -7.634 -8.531 1.00 97.44 98 GLU A CA 1
ATOM 710 C C . GLU A 1 98 ? 10.749 -7.271 -9.696 1.00 97.44 98 GLU A C 1
ATOM 712 O O . GLU A 1 98 ? 11.210 -6.916 -10.780 1.00 97.44 98 GLU A O 1
ATOM 717 N N . CYS A 1 99 ? 9.434 -7.299 -9.464 1.00 97.38 99 CYS A N 1
ATOM 718 C CA . CYS A 1 99 ? 8.428 -6.948 -10.465 1.00 97.38 99 CYS A CA 1
ATOM 719 C C . CYS A 1 99 ? 8.299 -5.430 -10.661 1.00 97.38 99 CYS A C 1
ATOM 721 O O . CYS A 1 99 ? 8.043 -4.973 -11.776 1.00 97.38 99 CYS A O 1
ATOM 723 N N . ALA A 1 100 ? 8.514 -4.634 -9.608 1.00 97.75 100 ALA A N 1
ATOM 724 C CA . ALA A 1 100 ? 8.437 -3.174 -9.650 1.00 97.75 100 ALA A CA 1
ATOM 725 C C . ALA A 1 100 ? 9.479 -2.553 -10.601 1.00 97.75 100 ALA A C 1
ATOM 727 O O . ALA A 1 100 ? 9.287 -1.435 -11.080 1.00 97.75 100 ALA A O 1
ATOM 728 N N . GLN A 1 101 ? 10.542 -3.293 -10.944 1.00 96.94 101 GLN A N 1
ATOM 729 C CA . GLN A 1 101 ? 11.539 -2.891 -11.944 1.00 96.94 101 GLN A CA 1
ATOM 730 C C . GLN A 1 101 ? 10.942 -2.590 -13.322 1.00 96.94 101 GLN A C 1
ATOM 732 O O . GLN A 1 101 ? 11.530 -1.805 -14.066 1.00 96.94 101 GLN A O 1
ATOM 737 N N . LEU A 1 102 ? 9.773 -3.157 -13.649 1.00 97.12 102 LEU A N 1
ATOM 738 C CA . LEU A 1 102 ? 9.026 -2.830 -14.869 1.00 97.12 102 LEU A CA 1
ATOM 739 C C . LEU A 1 102 ? 8.685 -1.341 -14.987 1.00 97.12 102 LEU A C 1
ATOM 741 O O . LEU A 1 102 ? 8.606 -0.825 -16.103 1.00 97.12 102 LEU A O 1
ATOM 745 N N . GLU A 1 103 ? 8.496 -0.656 -13.862 1.00 96.50 103 GLU A N 1
ATOM 746 C CA . GLU A 1 103 ? 8.225 0.780 -13.814 1.00 96.50 103 GLU A CA 1
ATOM 747 C C . GLU A 1 103 ? 9.454 1.571 -13.349 1.00 96.50 103 GLU A C 1
ATOM 749 O O . GLU A 1 103 ? 9.777 2.613 -13.920 1.00 96.50 103 GLU A O 1
ATOM 754 N N . SER A 1 104 ? 10.193 1.061 -12.358 1.00 95.19 104 SER A N 1
ATOM 755 C CA . SER A 1 104 ? 11.301 1.796 -11.738 1.00 95.19 104 SER A CA 1
ATOM 756 C C . SER A 1 104 ? 12.605 1.784 -12.547 1.00 95.19 104 SER A C 1
ATOM 758 O O . SER A 1 104 ? 13.448 2.662 -12.353 1.00 95.19 104 SER A O 1
ATOM 760 N N . SER A 1 105 ? 12.791 0.841 -13.482 1.00 96.44 105 SER A N 1
ATOM 761 C CA . SER A 1 105 ? 14.008 0.726 -14.295 1.00 96.44 105 SER A CA 1
ATOM 762 C C . SER A 1 105 ? 13.709 0.738 -15.792 1.00 96.44 105 SER A C 1
ATOM 764 O O . SER A 1 105 ? 13.475 -0.286 -16.430 1.00 96.44 105 SER A O 1
ATOM 766 N N . LYS A 1 106 ? 13.853 1.914 -16.412 1.00 96.19 106 LYS A N 1
ATOM 767 C CA . LYS A 1 106 ? 13.680 2.093 -17.865 1.00 96.19 106 LYS A CA 1
ATOM 768 C C . LYS A 1 106 ? 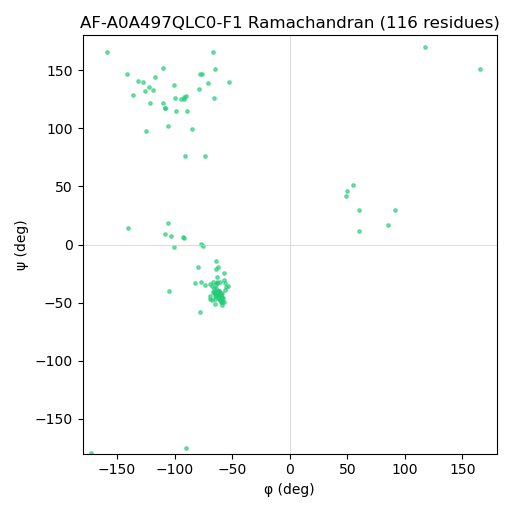14.543 1.140 -18.705 1.00 96.19 106 LYS A C 1
ATOM 770 O O . LYS A 1 106 ? 14.114 0.708 -19.774 1.00 96.19 106 LYS A O 1
ATOM 775 N N . ILE A 1 107 ? 15.762 0.832 -18.252 1.00 97.81 107 ILE A N 1
ATOM 776 C CA . ILE A 1 107 ? 16.674 -0.094 -18.947 1.00 97.81 107 ILE A CA 1
ATOM 777 C C . ILE A 1 107 ? 16.141 -1.525 -18.866 1.00 97.81 107 ILE A C 1
ATOM 779 O O . ILE A 1 107 ? 16.127 -2.219 -19.887 1.00 97.81 107 ILE A O 1
ATOM 783 N N . PHE A 1 108 ? 15.674 -1.949 -17.688 1.00 97.38 108 PHE A N 1
ATOM 784 C CA . PHE A 1 108 ? 15.060 -3.260 -17.504 1.00 97.38 108 PHE A CA 1
ATOM 785 C C . PHE A 1 108 ? 13.838 -3.409 -18.410 1.00 97.38 108 PHE A C 1
ATOM 787 O O . PHE A 1 108 ? 13.794 -4.334 -19.221 1.00 97.38 108 PHE A O 1
ATOM 794 N N . THR A 1 109 ? 12.911 -2.447 -18.372 1.00 98.12 109 THR A N 1
ATOM 795 C CA . THR A 1 109 ? 11.685 -2.470 -19.181 1.00 98.12 109 THR A CA 1
ATOM 796 C C . THR A 1 109 ? 12.001 -2.570 -20.667 1.00 98.12 109 THR A C 1
ATOM 798 O O . THR A 1 109 ? 11.500 -3.461 -21.343 1.00 98.12 109 THR A O 1
ATOM 801 N N . ARG A 1 110 ? 12.897 -1.722 -21.192 1.00 97.62 110 ARG A N 1
ATOM 802 C CA . ARG A 1 110 ? 13.282 -1.778 -22.614 1.00 97.62 110 ARG A CA 1
ATOM 803 C C . ARG A 1 110 ? 13.928 -3.104 -23.001 1.00 97.62 110 ARG A C 1
ATOM 805 O O . ARG A 1 110 ? 13.655 -3.616 -24.085 1.00 97.62 110 ARG A O 1
ATOM 812 N N . SER A 1 111 ? 14.775 -3.653 -22.134 1.00 97.94 111 SER A N 1
ATOM 813 C CA . SER A 1 111 ? 15.421 -4.945 -22.378 1.00 97.94 111 SER A CA 1
ATOM 814 C C . SER A 1 111 ? 14.399 -6.081 -22.396 1.00 97.94 111 SER A C 1
ATOM 816 O O . SER A 1 111 ? 14.482 -6.959 -23.252 1.00 97.94 111 SER A O 1
ATOM 818 N N . LEU A 1 112 ? 13.408 -6.037 -21.502 1.00 97.94 112 LEU A N 1
ATOM 819 C CA . LEU A 1 112 ? 12.341 -7.027 -21.421 1.00 97.94 112 LEU A CA 1
ATOM 820 C C . LEU A 1 112 ? 11.419 -6.977 -22.647 1.00 97.94 112 LEU A C 1
ATOM 822 O O . LEU A 1 112 ? 11.181 -8.016 -23.258 1.00 97.94 112 LEU A O 1
ATOM 826 N N . LEU A 1 113 ? 10.971 -5.780 -23.044 1.00 98.06 113 LEU A N 1
ATOM 827 C CA . LEU A 1 113 ? 10.144 -5.582 -24.242 1.00 98.06 113 LEU A CA 1
ATOM 828 C C . LEU A 1 113 ? 10.864 -6.097 -25.495 1.00 98.06 113 LEU A C 1
ATOM 830 O O . LEU A 1 113 ? 10.305 -6.889 -26.247 1.00 98.06 113 LEU A O 1
ATOM 834 N N . LYS A 1 114 ? 12.152 -5.756 -25.664 1.00 98.12 114 LYS A N 1
ATOM 835 C CA . LYS A 1 114 ? 12.970 -6.266 -26.775 1.00 98.12 114 LYS A CA 1
ATOM 836 C C . LYS A 1 114 ? 13.119 -7.790 -26.741 1.00 98.12 114 LYS A C 1
ATOM 838 O O . LYS A 1 114 ? 13.044 -8.423 -27.787 1.00 98.12 114 LYS A O 1
ATOM 843 N N . LYS A 1 115 ? 13.348 -8.381 -25.561 1.00 98.12 115 LYS A N 1
ATOM 844 C CA . LYS A 1 115 ? 13.513 -9.835 -25.396 1.00 98.12 115 LYS A CA 1
ATOM 845 C C . LYS A 1 115 ? 12.262 -10.608 -25.819 1.00 98.12 115 LYS A C 1
ATOM 847 O O . LYS A 1 115 ? 12.397 -11.670 -26.418 1.00 98.12 115 LYS A O 1
ATOM 852 N N . TYR A 1 116 ? 11.078 -10.095 -25.488 1.00 98.19 116 TYR A N 1
ATOM 853 C CA . TYR A 1 116 ? 9.798 -10.767 -25.739 1.00 98.19 116 TYR A CA 1
ATOM 854 C C . TYR A 1 116 ? 9.017 -10.202 -26.934 1.00 98.19 116 TYR A C 1
ATOM 856 O O . TYR A 1 116 ? 7.896 -10.637 -27.174 1.00 98.19 116 TYR A O 1
ATOM 864 N N . ASN A 1 117 ? 9.621 -9.292 -27.706 1.00 97.06 117 ASN A N 1
ATOM 865 C CA . ASN A 1 117 ? 9.047 -8.682 -28.906 1.00 97.06 117 ASN A CA 1
ATOM 866 C C . ASN A 1 117 ? 7.673 -8.016 -28.667 1.00 97.06 117 ASN A C 1
ATOM 868 O O . ASN A 1 117 ? 6.710 -8.298 -29.384 1.00 97.06 117 ASN A O 1
ATOM 872 N N . ILE A 1 118 ? 7.609 -7.156 -27.643 1.00 96.62 118 ILE A N 1
ATOM 873 C CA . ILE A 1 118 ? 6.462 -6.292 -27.299 1.00 96.62 118 ILE A CA 1
ATOM 874 C C . ILE A 1 118 ? 6.719 -4.866 -27.790 1.00 96.62 118 ILE A C 1
ATOM 876 O O . ILE A 1 118 ? 7.857 -4.376 -27.586 1.00 96.62 118 ILE A O 1
#

Radius of gyration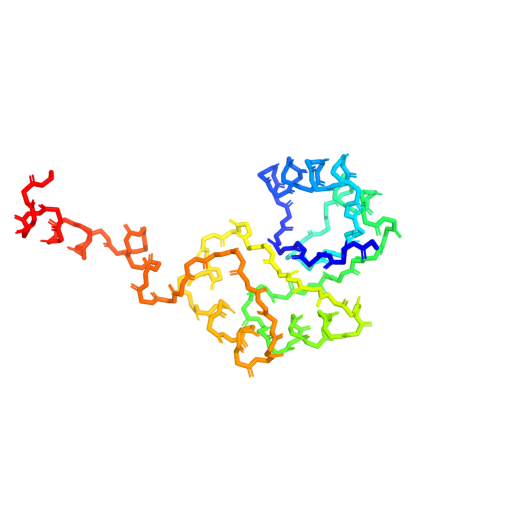: 15.01 Å; Cα contacts (8 Å, |Δi|>4): 201; chains: 1; bounding box: 35×27×44 Å

Solvent-accessible surface area (backbone atoms only — not comparable to full-atom values): 6289 Å² total; per-residue (Å²): 127,51,28,34,31,39,34,43,53,52,70,68,36,37,56,51,47,54,54,41,45,75,72,55,36,46,43,34,36,44,16,67,50,93,37,73,70,50,30,60,70,20,75,62,43,61,45,78,46,66,73,82,44,53,67,65,52,44,52,51,36,58,77,62,63,39,66,31,35,40,56,56,56,64,69,36,26,57,74,24,44,35,52,54,30,44,77,67,77,28,48,54,54,58,51,38,37,80,59,26,31,64,76,72,28,70,67,55,34,54,51,50,30,63,74,70,74,103

Nearest PDB structures (foldseek):
  2yw2-assembly1_A  TM=8.708E-01  e=7.225E-09  Aquifex aeolicus
  1gso-assembly1_A  TM=8.509E-01  e=2.463E-08  Escherichia coli
  3mjf-assembly1_A  TM=8.448E-01  e=5.699E-08  Yersinia pestis CO92
  2qk4-assembly2_B  TM=8.588E-01  e=1.159E-07  Homo sapiens
  2qk4-assembly1_A  TM=8.681E-01  e=1.501E-07  Homo sapiens

Mean predicted aligned error: 2.32 Å

Secondary structure (DSSP, 8-state):
--EEEEE--SHHHHHHHHHHHHTTPEEEEEESS--HHHHHHTTT-EEE--TT-HHHHHHHHHHTT-SEEEE--HHHHHTTHHHHHHTTT--EES--HHHHHHHH-HHHHHHHHHHHT-

pLDDT: mean 97.84, std 1.68, range [81.25, 98.81]

Sequence (118 aa):
MVNVLLIGNGAREHAIGEALVRGGANLSAYMGKRNPGIAKLCNDNVKIGKLDNFTDIADFGKKNNVNFAVVGPEAPLAIGITNALQAHDIPTVGPTIECAQLESSKIFTRSLLKKYNI

Foldseek 3Di:
DAEEEEEEADPQSLVVLVVCVVVVYAYAYEYCDDHPSSCVSNVNNYDHDDLQPLVVSLVSCVVRVHQAYEYDDLVSQCVASCVSNVVSVHHYDGDGNVVSCCPVPPVVVVVVCVVVVD